Protein AF-K1YFB0-F1 (afdb_monomer)

pLDDT: mean 90.91, std 6.54, range [52.91, 97.62]

Radius of gyration: 16.27 Å; Cα contacts (8 Å, |Δi|>4): 78; chains: 1; bounding box: 35×30×44 Å

Nearest PDB structures (foldseek):
  7b20-assembly1_C  TM=2.422E-01  e=2.228E+00  Saccharopolyspora erythraea NRRL 2338
  2it0-assembly1_C  TM=2.326E-01  e=3.526E+00  Mycobacterium tuberculosis
  4o5v-assembly1_A  TM=2.541E-01  e=3.764E+00  Thermoplasma acidophilum DSM 1728

Mean predicted aligned error: 4.36 Å

Sequence (95 aa):
SLRYTKGLGKVIGERWPKSELLYGELFPSEDGKIRYFRGIREEIFTTVKSYLDVHFPDVAHYLCMETAKVWEKVFKFIPADRNAVEGNIMEKFNC

Structure (mmCIF, N/CA/C/O backbone):
data_AF-K1YFB0-F1
#
_entry.id   AF-K1YFB0-F1
#
loop_
_atom_site.group_PDB
_atom_site.id
_atom_site.type_symbol
_atom_site.label_atom_id
_atom_site.label_alt_id
_atom_site.label_comp_id
_atom_sit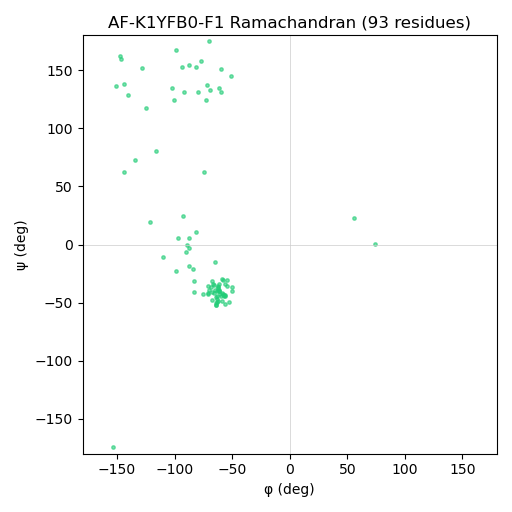e.label_asym_id
_atom_site.label_entity_id
_atom_site.label_seq_id
_atom_site.pdbx_PDB_ins_code
_atom_site.Cartn_x
_atom_site.Cartn_y
_atom_site.Cartn_z
_atom_site.occupancy
_atom_site.B_iso_or_equiv
_atom_site.auth_seq_id
_atom_site.auth_comp_id
_atom_site.auth_asym_id
_atom_site.auth_atom_id
_atom_site.pdbx_PDB_model_num
ATOM 1 N N . SER A 1 1 ? -4.470 -3.157 0.205 1.00 87.44 1 SER A N 1
ATOM 2 C CA . SER A 1 1 ? -4.409 -3.136 1.681 1.00 87.44 1 SER A CA 1
ATOM 3 C C . SER A 1 1 ? -5.742 -2.647 2.236 1.00 87.44 1 SER A C 1
ATOM 5 O O . SER A 1 1 ? -6.444 -1.916 1.538 1.00 87.44 1 SER A O 1
ATOM 7 N N . LEU A 1 2 ? -6.126 -3.070 3.448 1.00 91.25 2 LEU A N 1
ATOM 8 C CA . LEU A 1 2 ? -7.378 -2.631 4.077 1.00 91.25 2 LEU A CA 1
ATOM 9 C C . LEU A 1 2 ? -7.370 -1.110 4.291 1.00 91.25 2 LEU A C 1
ATOM 11 O O . LEU A 1 2 ? -6.380 -0.533 4.747 1.00 91.25 2 LEU A O 1
ATOM 15 N N . ARG A 1 3 ? -8.488 -0.470 3.945 1.00 92.00 3 ARG A N 1
ATOM 16 C CA . ARG A 1 3 ? -8.707 0.968 4.088 1.00 92.00 3 ARG A CA 1
ATOM 17 C C . ARG A 1 3 ? -10.182 1.251 4.300 1.00 92.00 3 ARG A C 1
ATOM 19 O O . ARG A 1 3 ? -11.010 0.726 3.561 1.00 92.00 3 ARG A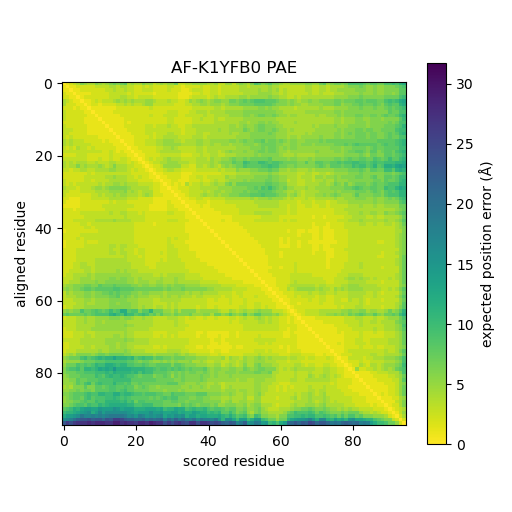 O 1
ATOM 26 N N . TYR A 1 4 ? -10.501 2.137 5.233 1.00 93.75 4 TYR A N 1
ATOM 27 C CA . TYR A 1 4 ? -11.886 2.511 5.515 1.00 93.75 4 TYR A CA 1
ATOM 28 C C . TYR A 1 4 ? -12.026 3.967 5.960 1.00 93.75 4 TYR A C 1
ATOM 30 O O . TYR A 1 4 ? -11.054 4.626 6.320 1.00 93.75 4 TYR A O 1
ATOM 38 N N . THR A 1 5 ? -13.241 4.505 5.892 1.00 93.62 5 THR A N 1
ATOM 39 C CA . THR A 1 5 ? -13.567 5.845 6.402 1.00 93.62 5 THR A CA 1
ATOM 40 C C . THR A 1 5 ? -13.810 5.795 7.909 1.00 93.62 5 THR A C 1
ATOM 42 O O . THR A 1 5 ? -14.258 4.775 8.426 1.00 93.62 5 THR A O 1
ATOM 45 N N . LYS A 1 6 ? -13.580 6.902 8.631 1.00 86.31 6 LYS A N 1
ATOM 46 C CA . LYS A 1 6 ? -13.762 6.956 10.098 1.00 86.31 6 LYS A CA 1
ATOM 47 C C . LYS A 1 6 ? -15.127 6.424 10.569 1.00 86.31 6 LYS A C 1
ATOM 49 O O . LYS A 1 6 ? -15.189 5.701 11.556 1.00 86.31 6 LYS A O 1
ATOM 54 N N . GLY A 1 7 ? -16.205 6.729 9.842 1.00 92.19 7 GLY A N 1
ATOM 55 C CA . GLY A 1 7 ? -17.554 6.262 10.184 1.00 92.19 7 GLY A CA 1
ATOM 56 C C . GLY A 1 7 ? -17.753 4.749 10.042 1.00 92.19 7 GLY A C 1
ATOM 57 O O . GLY A 1 7 ? -18.503 4.161 10.818 1.00 92.19 7 GLY A O 1
ATOM 58 N N . LEU A 1 8 ? -17.056 4.097 9.105 1.00 94.25 8 LEU A N 1
ATOM 59 C CA . LEU A 1 8 ? -17.227 2.663 8.858 1.00 94.25 8 LEU A CA 1
ATOM 60 C C . LEU A 1 8 ? -16.754 1.813 10.047 1.00 94.25 8 LEU A C 1
ATOM 62 O O . LEU A 1 8 ? -17.383 0.804 10.349 1.00 94.25 8 LEU A O 1
ATOM 66 N N . GLY A 1 9 ? -15.710 2.245 10.764 1.00 92.00 9 GLY A N 1
ATOM 67 C CA . GLY A 1 9 ? -15.233 1.542 11.961 1.00 92.00 9 GL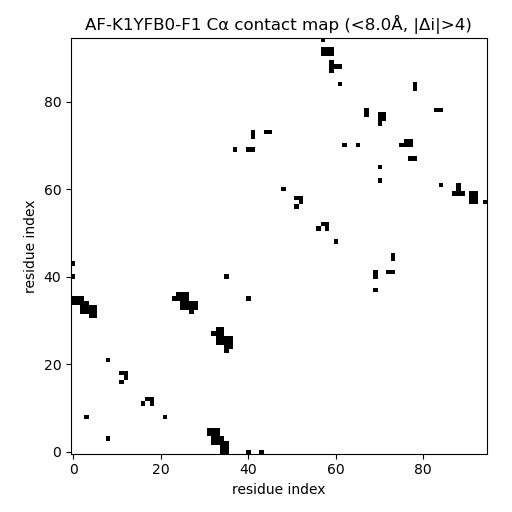Y A CA 1
ATOM 68 C C . GLY A 1 9 ? -16.312 1.424 13.045 1.00 92.00 9 GLY A C 1
ATOM 69 O O . GLY A 1 9 ? -16.507 0.350 13.608 1.00 92.00 9 GLY A O 1
ATOM 70 N N . LYS A 1 10 ? -17.087 2.498 13.265 1.00 92.00 10 LYS A N 1
ATOM 71 C CA . LYS A 1 10 ? -18.214 2.512 14.213 1.00 92.00 10 LYS A CA 1
ATOM 72 C C . LYS A 1 10 ? -19.303 1.518 13.807 1.00 92.00 10 LYS A C 1
ATOM 74 O O . LYS A 1 10 ? -19.719 0.701 14.618 1.00 92.00 10 LYS A O 1
ATOM 79 N N . VAL A 1 11 ? -19.707 1.547 12.536 1.00 96.00 11 VAL A N 1
ATOM 80 C CA . VAL A 1 11 ? -20.739 0.646 11.995 1.00 96.00 11 VAL A CA 1
ATOM 81 C C . VAL A 1 11 ? -20.311 -0.819 12.093 1.00 96.00 11 VAL A C 1
ATOM 83 O O . VAL A 1 11 ? -21.132 -1.676 12.417 1.00 96.00 11 VAL A O 1
ATOM 86 N N . ILE A 1 12 ? -19.033 -1.118 11.833 1.00 94.50 12 ILE A N 1
ATOM 87 C CA . ILE A 1 12 ? -18.494 -2.476 11.973 1.00 94.50 12 ILE A CA 1
ATOM 88 C C . ILE A 1 12 ? -18.567 -2.933 13.432 1.00 94.50 12 ILE A C 1
ATOM 90 O O . ILE A 1 12 ? -19.059 -4.029 13.680 1.00 94.50 12 ILE A O 1
ATOM 94 N N . GLY A 1 13 ? -18.141 -2.097 14.385 1.00 92.88 13 GLY A N 1
ATOM 95 C CA . GLY A 1 13 ? -18.203 -2.427 15.812 1.00 92.88 13 GLY A CA 1
ATOM 96 C C . GLY A 1 13 ? -19.630 -2.642 16.328 1.00 92.88 13 GLY A C 1
ATOM 97 O O . GLY A 1 13 ? -19.859 -3.534 17.138 1.00 92.88 13 GLY A O 1
ATOM 98 N N . GLU A 1 14 ? -20.604 -1.880 15.822 1.00 95.12 14 GLU A N 1
ATOM 99 C CA . GLU A 1 14 ? -22.019 -2.027 16.194 1.00 95.12 14 GLU A CA 1
ATOM 100 C C . GLU A 1 14 ? -22.648 -3.309 15.628 1.00 95.12 14 GLU A C 1
ATOM 102 O O . GLU A 1 14 ? -23.388 -4.000 16.325 1.00 95.12 14 GLU A O 1
ATOM 107 N N . ARG A 1 15 ? -22.366 -3.638 14.361 1.00 97.06 15 ARG A N 1
ATOM 108 C CA . ARG A 1 15 ? -22.967 -4.796 13.676 1.00 97.06 15 ARG A CA 1
ATOM 109 C C . ARG A 1 15 ? -22.253 -6.114 13.969 1.00 97.06 15 ARG A C 1
ATOM 111 O O . ARG A 1 15 ? -22.891 -7.163 13.970 1.00 97.06 15 ARG A O 1
ATOM 118 N N . TRP A 1 16 ? -20.945 -6.065 14.205 1.00 96.94 16 TRP A N 1
ATOM 119 C CA . TRP A 1 16 ? -20.095 -7.230 14.450 1.00 96.94 16 TRP A CA 1
ATOM 120 C C . TRP A 1 16 ? -19.167 -6.968 15.644 1.00 96.94 16 TRP A C 1
ATOM 122 O O . TRP A 1 16 ? -17.959 -6.815 15.465 1.00 96.94 16 TRP A O 1
ATOM 132 N N . PRO A 1 17 ? -19.700 -6.964 16.878 1.00 93.94 17 PRO A N 1
ATOM 133 C CA . PRO A 1 17 ? -18.945 -6.581 18.076 1.00 93.94 17 PRO A CA 1
ATOM 134 C C . PRO A 1 17 ? -17.774 -7.514 18.420 1.00 93.94 17 PRO A C 1
ATOM 136 O O . PRO A 1 17 ? -16.916 -7.148 19.212 1.00 93.94 17 PRO A O 1
ATOM 139 N N . LYS A 1 18 ? -17.725 -8.717 17.833 1.00 95.50 18 LYS A N 1
ATOM 140 C CA . LYS A 1 18 ? -16.611 -9.670 17.980 1.00 95.50 18 LYS A CA 1
ATOM 141 C C . LYS A 1 18 ? -15.607 -9.613 16.820 1.00 95.50 18 LYS A C 1
ATOM 143 O O . LYS A 1 18 ? -14.747 -10.478 16.724 1.00 95.50 18 LYS A O 1
ATOM 148 N N . SER A 1 19 ? -15.759 -8.669 15.890 1.00 93.06 19 SER A N 1
ATOM 149 C CA . SER A 1 19 ? -14.865 -8.548 14.739 1.00 93.06 19 SER A CA 1
ATOM 150 C C . SER A 1 19 ? -13.507 -8.001 15.164 1.00 93.06 19 SER A C 1
ATOM 152 O O . SER A 1 19 ? -13.417 -6.896 15.693 1.00 93.06 19 SER A O 1
ATOM 154 N N . GLU A 1 20 ? -12.446 -8.738 14.853 1.00 92.25 20 GLU A N 1
ATOM 155 C CA . GLU A 1 20 ? -11.063 -8.316 15.106 1.00 92.25 20 GLU A CA 1
ATOM 156 C C . GLU A 1 20 ? -10.459 -7.515 13.944 1.00 92.25 20 GLU A C 1
ATOM 158 O O . GLU A 1 20 ? -9.328 -7.040 14.018 1.00 92.25 20 GLU A O 1
ATOM 163 N N . LEU A 1 21 ? -11.226 -7.313 12.866 1.00 90.19 21 LEU A N 1
ATOM 164 C CA . LEU A 1 21 ? -10.770 -6.681 11.624 1.00 90.19 21 LEU A CA 1
ATOM 165 C C . LEU A 1 21 ? -10.142 -5.293 11.839 1.00 90.19 21 LEU A C 1
ATOM 167 O O . LEU A 1 21 ? -9.281 -4.869 11.069 1.00 90.19 21 LEU A O 1
ATOM 171 N N . LEU A 1 22 ? -10.600 -4.568 12.862 1.00 89.69 22 LEU A N 1
ATOM 172 C CA . LEU A 1 22 ? -10.165 -3.203 13.152 1.00 89.69 22 LEU A CA 1
ATOM 173 C C . LEU A 1 22 ? -8.953 -3.129 14.092 1.00 89.69 22 LEU A C 1
ATOM 175 O O . LEU A 1 22 ? -8.442 -2.030 14.290 1.00 89.69 22 LEU A O 1
ATOM 179 N N . TYR A 1 23 ? -8.491 -4.252 14.652 1.00 87.69 23 TYR A N 1
ATOM 180 C CA . TYR A 1 23 ? -7.417 -4.288 15.654 1.00 87.69 23 TYR A CA 1
ATOM 181 C C . TYR A 1 23 ? -5.997 -4.363 15.073 1.00 87.69 23 TYR A C 1
ATOM 183 O O . TYR A 1 23 ? -5.038 -4.465 15.831 1.00 87.69 23 TYR A O 1
ATOM 191 N N . GLY A 1 24 ? -5.838 -4.283 13.749 1.00 87.19 24 GLY A N 1
ATOM 192 C CA . GLY A 1 24 ? -4.517 -4.118 13.132 1.00 87.19 24 GLY A CA 1
ATOM 193 C C . GLY A 1 24 ? -3.908 -2.727 13.370 1.00 87.19 24 GLY A C 1
ATOM 194 O O . GLY A 1 24 ? -4.568 -1.819 13.874 1.00 87.19 24 GLY A O 1
ATOM 195 N N . GLU A 1 25 ? -2.664 -2.524 12.930 1.00 93.00 25 GLU A N 1
ATOM 196 C CA . GLU A 1 25 ? -1.887 -1.276 13.049 1.00 93.00 25 GLU A CA 1
ATOM 197 C C . GLU A 1 25 ? -2.369 -0.198 12.058 1.00 93.00 25 GLU A C 1
ATOM 199 O O . GLU A 1 25 ? -1.674 0.235 11.127 1.00 93.00 25 GLU A O 1
ATOM 204 N N . LEU A 1 26 ? -3.623 0.199 12.245 1.00 93.19 26 LEU A N 1
ATOM 205 C CA . LEU A 1 26 ? -4.418 1.058 11.388 1.00 93.19 26 LEU A CA 1
ATOM 206 C C . LEU A 1 26 ? -4.452 2.487 11.953 1.00 93.19 26 LEU A C 1
ATOM 208 O O . LEU A 1 26 ? -4.879 2.714 13.080 1.00 93.19 26 LEU A O 1
ATOM 212 N N . PHE A 1 27 ? -4.049 3.470 11.146 1.00 92.25 27 PHE A N 1
ATOM 213 C CA . PHE A 1 27 ? -3.920 4.872 11.542 1.00 92.25 27 PHE A CA 1
ATOM 214 C C . PHE A 1 27 ? -4.660 5.817 10.588 1.00 92.25 27 PHE A C 1
ATOM 216 O O . PHE A 1 27 ? -4.791 5.517 9.393 1.00 92.25 27 PHE A O 1
ATOM 223 N N . PRO A 1 28 ? -5.124 6.983 11.077 1.00 92.25 28 PRO A N 1
ATOM 224 C CA . PRO A 1 28 ? -5.613 8.049 10.216 1.00 92.25 28 PRO A CA 1
ATOM 225 C C . PRO A 1 28 ? -4.525 8.521 9.249 1.00 92.25 28 PRO A C 1
ATOM 227 O O . PRO A 1 28 ? -3.400 8.811 9.644 1.00 92.25 28 PRO A O 1
ATOM 230 N N . SER A 1 29 ? -4.882 8.612 7.976 1.00 89.38 29 SER A N 1
ATOM 231 C CA . SER A 1 29 ? -4.062 9.191 6.919 1.00 89.38 29 SER A CA 1
ATOM 232 C C . SER A 1 29 ? -4.500 10.632 6.633 1.00 89.38 29 SER A C 1
ATOM 234 O O . SER A 1 29 ? -5.572 11.062 7.062 1.00 89.38 29 SER A O 1
ATOM 236 N N . GLU A 1 30 ? -3.682 11.370 5.882 1.00 87.94 30 GLU A N 1
ATOM 237 C CA . GLU A 1 30 ? -3.937 12.765 5.489 1.00 87.94 30 GLU A CA 1
ATOM 238 C C . GLU A 1 30 ? -5.259 12.931 4.726 1.00 87.94 30 GLU A C 1
ATOM 240 O O . GLU A 1 30 ? -5.936 13.943 4.868 1.00 87.94 30 GLU A O 1
ATOM 245 N N . ASP A 1 31 ? -5.689 11.904 3.986 1.00 88.62 31 ASP A N 1
ATOM 246 C CA . ASP A 1 31 ? -6.964 11.904 3.259 1.00 88.62 31 ASP A CA 1
ATOM 247 C C . ASP A 1 31 ? -8.185 11.565 4.137 1.00 88.62 31 ASP A C 1
ATOM 249 O O . ASP A 1 31 ? -9.271 11.279 3.628 1.00 88.62 31 ASP A O 1
ATOM 253 N N . GLY A 1 32 ? -8.007 11.534 5.460 1.00 89.75 32 GLY A N 1
ATOM 254 C CA . GLY A 1 32 ? -9.056 11.258 6.440 1.00 89.75 32 GLY A CA 1
ATOM 255 C C . GLY A 1 32 ? -9.484 9.790 6.524 1.00 89.75 32 GLY A C 1
ATOM 256 O O . GLY A 1 32 ? -10.355 9.461 7.336 1.00 89.75 32 GLY A O 1
ATOM 257 N N . LYS A 1 33 ? -8.886 8.898 5.725 1.00 92.31 33 LYS A N 1
ATOM 258 C CA . LYS A 1 33 ? -9.144 7.454 5.771 1.00 92.31 33 LYS A CA 1
ATOM 259 C C . LYS A 1 33 ? -8.228 6.776 6.784 1.00 92.31 33 LYS A C 1
ATOM 261 O O . LYS A 1 33 ? -7.125 7.237 7.049 1.00 92.31 33 LYS A O 1
ATOM 266 N N . ILE A 1 34 ? -8.674 5.647 7.312 1.00 94.38 34 ILE A N 1
ATOM 267 C CA . ILE A 1 34 ? -7.882 4.769 8.165 1.00 94.38 34 ILE A CA 1
ATOM 268 C C . ILE A 1 34 ? -7.186 3.720 7.291 1.00 94.38 34 ILE A C 1
ATOM 270 O O . ILE A 1 34 ? -7.825 3.123 6.418 1.00 94.38 34 ILE A O 1
ATOM 274 N N . ARG A 1 35 ? -5.876 3.533 7.480 1.00 94.00 35 ARG A N 1
ATOM 275 C CA . ARG A 1 35 ? -5.004 2.656 6.675 1.00 94.00 35 ARG A CA 1
ATOM 276 C C . ARG A 1 35 ? -3.908 2.052 7.543 1.00 94.00 35 ARG A C 1
ATOM 278 O O . ARG A 1 35 ? -3.549 2.637 8.554 1.00 94.00 35 ARG A O 1
ATOM 285 N N . TYR A 1 36 ? -3.302 0.954 7.102 1.00 94.12 36 TYR A N 1
ATOM 286 C CA . TYR A 1 36 ? -2.100 0.430 7.755 1.00 94.12 36 TYR A CA 1
ATOM 287 C C . TYR A 1 36 ? -0.952 1.446 7.756 1.00 94.12 36 TYR A C 1
ATOM 289 O O . TYR A 1 36 ? -0.812 2.249 6.817 1.00 94.12 36 TYR A O 1
ATOM 297 N N . PHE A 1 37 ? -0.087 1.359 8.768 1.00 92.75 37 PHE A N 1
ATOM 298 C CA . PHE A 1 37 ? 1.183 2.080 8.777 1.00 92.75 37 PHE A CA 1
ATOM 299 C C . PHE A 1 37 ? 1.969 1.830 7.478 1.00 92.75 37 PHE A C 1
ATOM 301 O O . PHE A 1 37 ? 1.907 0.748 6.892 1.00 92.75 37 PHE A O 1
ATOM 308 N N . ARG A 1 38 ? 2.693 2.847 6.983 1.00 93.06 38 ARG A N 1
ATOM 309 C CA . ARG A 1 38 ? 3.335 2.784 5.655 1.00 93.06 38 ARG A CA 1
ATOM 310 C C . ARG A 1 38 ? 4.272 1.581 5.516 1.00 93.06 38 ARG A C 1
ATOM 312 O O . ARG A 1 38 ? 4.181 0.901 4.503 1.00 93.06 38 ARG A O 1
ATOM 319 N N . GLY A 1 39 ? 5.091 1.299 6.532 1.00 94.62 39 GLY A N 1
ATOM 320 C CA . GLY A 1 39 ? 6.025 0.165 6.509 1.00 94.62 39 GLY A CA 1
ATOM 321 C C . GLY A 1 39 ? 5.327 -1.182 6.298 1.00 94.62 39 GLY A C 1
ATOM 322 O O . GLY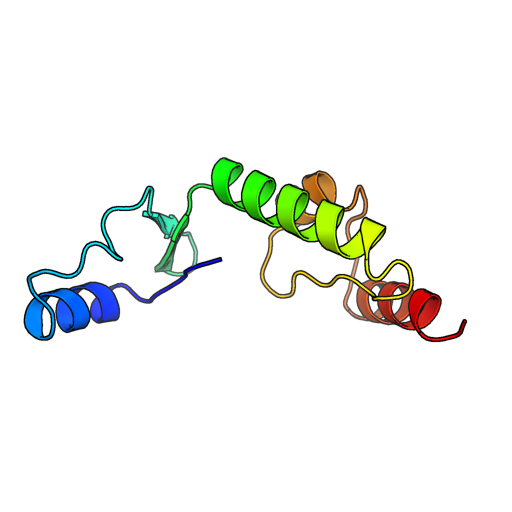 A 1 39 ? 5.741 -1.954 5.444 1.00 94.62 39 GLY A O 1
ATOM 323 N N . ILE A 1 40 ? 4.196 -1.408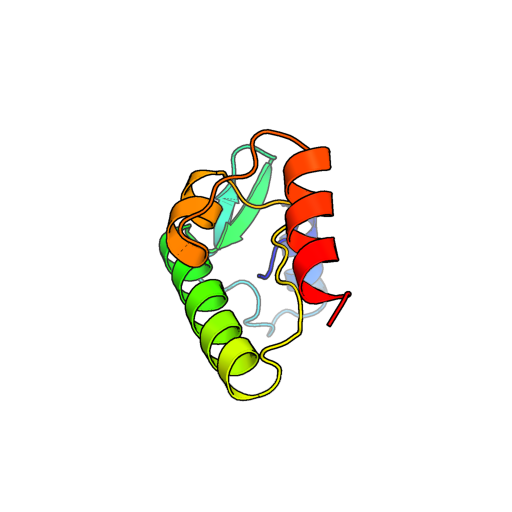 6.973 1.00 95.25 40 ILE A N 1
ATOM 324 C CA . ILE A 1 40 ? 3.393 -2.632 6.814 1.00 95.25 40 ILE A CA 1
ATOM 325 C C . ILE A 1 40 ? 2.810 -2.719 5.399 1.00 95.25 40 ILE A C 1
ATOM 327 O O . ILE A 1 40 ? 2.783 -3.783 4.790 1.00 95.25 40 ILE A O 1
ATOM 331 N N . ARG A 1 41 ? 2.357 -1.594 4.828 1.00 95.06 41 ARG A N 1
ATOM 332 C CA . ARG A 1 41 ? 1.857 -1.577 3.442 1.00 95.06 41 ARG A CA 1
ATOM 333 C C . ARG A 1 41 ? 2.959 -1.908 2.442 1.00 95.06 41 ARG A C 1
ATOM 335 O O . ARG A 1 41 ? 2.721 -2.708 1.546 1.00 95.06 41 ARG A O 1
ATOM 342 N N . GLU A 1 42 ? 4.141 -1.318 2.605 1.00 96.88 42 GLU A N 1
ATOM 343 C CA . GLU A 1 42 ? 5.318 -1.623 1.784 1.00 96.88 42 GLU A CA 1
ATOM 344 C C . GLU A 1 42 ? 5.666 -3.120 1.842 1.00 96.88 42 GLU A C 1
ATOM 346 O O . GLU A 1 42 ? 5.916 -3.722 0.797 1.00 96.88 42 GLU A O 1
ATOM 351 N N . GLU A 1 43 ? 5.620 -3.732 3.028 1.00 97.12 43 GLU A N 1
ATOM 352 C CA . GLU A 1 43 ? 5.851 -5.167 3.218 1.00 97.12 43 GLU A CA 1
ATOM 353 C C . GLU A 1 43 ? 4.787 -6.020 2.517 1.00 97.12 43 GLU A C 1
ATOM 355 O O . GLU A 1 43 ? 5.131 -6.858 1.687 1.00 97.12 43 GLU A O 1
ATOM 360 N N . ILE A 1 44 ? 3.498 -5.748 2.757 1.00 96.06 44 ILE A N 1
ATOM 361 C CA . ILE A 1 44 ? 2.384 -6.457 2.106 1.00 96.06 44 ILE A CA 1
ATOM 362 C C . ILE A 1 44 ? 2.544 -6.428 0.583 1.00 96.06 44 ILE A C 1
ATOM 364 O O . ILE A 1 44 ? 2.437 -7.465 -0.071 1.00 96.06 44 ILE A O 1
ATOM 368 N N . PHE A 1 45 ? 2.795 -5.252 0.003 1.00 97.06 45 PHE A N 1
ATOM 369 C CA . PHE A 1 45 ? 2.903 -5.125 -1.449 1.00 97.06 45 PHE A CA 1
ATOM 370 C C . PHE A 1 45 ? 4.160 -5.792 -2.002 1.00 97.06 45 PHE A C 1
ATOM 372 O O . PHE A 1 45 ? 4.076 -6.430 -3.046 1.00 97.06 45 PHE A O 1
ATOM 379 N N . THR A 1 46 ? 5.296 -5.697 -1.307 1.00 97.12 46 THR A N 1
ATOM 380 C CA . THR A 1 46 ? 6.536 -6.372 -1.722 1.00 97.12 46 THR A CA 1
ATOM 381 C C . THR A 1 46 ? 6.361 -7.890 -1.705 1.00 97.12 46 THR A C 1
ATOM 383 O O . THR A 1 46 ? 6.719 -8.561 -2.671 1.00 97.12 46 THR A O 1
ATOM 386 N N . THR A 1 47 ? 5.742 -8.426 -0.653 1.00 97.62 47 THR A N 1
ATOM 387 C CA . THR A 1 47 ? 5.474 -9.859 -0.517 1.00 97.62 47 THR A CA 1
ATOM 388 C C . THR A 1 47 ? 4.519 -10.347 -1.602 1.00 97.62 47 THR A C 1
ATOM 390 O O . THR A 1 47 ? 4.847 -11.288 -2.321 1.00 97.62 47 THR A O 1
ATOM 393 N N . VAL A 1 48 ? 3.376 -9.682 -1.804 1.00 96.44 48 VAL A N 1
ATOM 394 C CA . VAL A 1 48 ? 2.430 -10.058 -2.872 1.00 96.44 48 VAL A CA 1
ATOM 395 C C . VAL A 1 48 ? 3.084 -9.970 -4.251 1.00 96.44 48 VAL A C 1
ATOM 397 O O . VAL A 1 48 ? 2.950 -10.905 -5.036 1.00 96.44 48 VAL A O 1
ATOM 400 N N . LYS A 1 49 ? 3.836 -8.897 -4.531 1.00 95.50 49 LYS A N 1
ATOM 401 C CA . LYS A 1 49 ? 4.582 -8.744 -5.785 1.00 95.50 49 LYS A CA 1
ATOM 402 C C . LYS A 1 49 ? 5.537 -9.917 -6.003 1.00 95.50 49 LYS A C 1
ATOM 404 O O . LYS A 1 49 ? 5.564 -10.447 -7.102 1.00 95.50 49 LYS A O 1
ATOM 409 N N . SER A 1 50 ? 6.273 -10.350 -4.976 1.00 96.56 50 SER A N 1
ATOM 410 C CA . SER A 1 50 ? 7.222 -11.462 -5.121 1.00 96.56 50 SER A CA 1
ATOM 411 C C . SER A 1 50 ? 6.544 -12.772 -5.531 1.00 96.56 50 SER A C 1
ATOM 413 O O . SER A 1 50 ? 7.054 -13.476 -6.395 1.00 96.56 50 SER A O 1
ATOM 415 N N . TYR A 1 51 ? 5.358 -13.066 -4.989 1.00 97.50 51 TYR A N 1
ATOM 416 C CA . TYR A 1 51 ? 4.577 -14.228 -5.413 1.00 97.50 51 TYR A CA 1
ATOM 417 C C . TYR A 1 51 ? 4.059 -14.079 -6.845 1.00 97.50 51 TYR A C 1
ATOM 419 O O . TYR A 1 51 ? 4.102 -15.035 -7.617 1.00 97.50 51 TYR A O 1
ATOM 427 N N . LEU A 1 52 ? 3.592 -12.885 -7.217 1.00 95.38 52 LEU A N 1
ATOM 428 C CA . LEU A 1 52 ? 3.128 -12.619 -8.577 1.00 95.38 52 LEU A CA 1
ATOM 429 C C . LEU A 1 52 ? 4.269 -12.708 -9.594 1.00 95.38 52 LEU A C 1
ATOM 431 O O . LEU A 1 52 ? 4.080 -13.329 -10.627 1.00 95.38 52 LEU A O 1
ATOM 435 N N . ASP A 1 53 ? 5.459 -12.190 -9.291 1.00 93.06 53 ASP A N 1
ATOM 436 C CA . ASP A 1 53 ? 6.623 -12.298 -10.179 1.00 93.06 53 ASP A CA 1
ATOM 437 C C . ASP A 1 53 ? 7.023 -13.766 -10.426 1.00 93.06 53 ASP A C 1
ATOM 439 O O . ASP A 1 53 ? 7.476 -14.103 -11.517 1.00 93.06 53 ASP A O 1
ATOM 443 N N . VAL A 1 54 ? 6.851 -14.646 -9.429 1.00 96.69 54 VAL A N 1
ATOM 444 C CA . VAL A 1 54 ? 7.174 -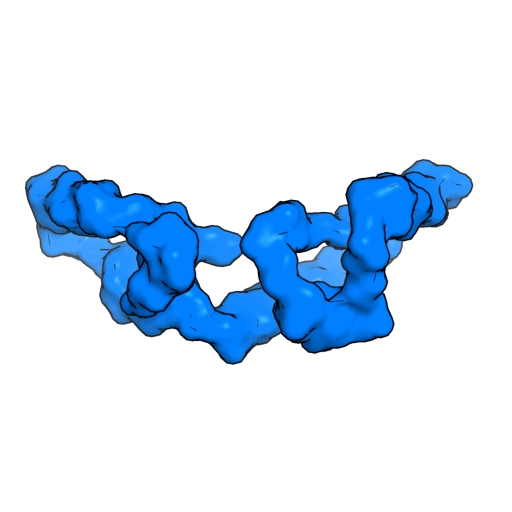16.081 -9.540 1.00 96.69 54 VAL A CA 1
ATOM 445 C C . VAL A 1 54 ? 6.134 -16.842 -10.361 1.00 96.69 54 VAL A C 1
ATOM 447 O O . VAL A 1 54 ? 6.494 -17.707 -11.156 1.00 96.69 54 VAL A O 1
ATOM 450 N N . HIS A 1 55 ? 4.846 -16.561 -10.156 1.00 96.44 55 HIS A N 1
ATOM 451 C CA . HIS A 1 55 ? 3.761 -17.350 -10.749 1.00 96.44 55 HIS A CA 1
ATOM 452 C C . HIS A 1 55 ? 3.157 -16.733 -12.019 1.00 96.44 55 HIS A C 1
ATOM 454 O O . HIS A 1 55 ? 2.558 -17.450 -12.816 1.00 96.44 55 HIS A O 1
ATOM 460 N N . PHE A 1 56 ? 3.305 -15.423 -12.205 1.00 93.75 56 PHE A N 1
ATOM 461 C CA . PHE A 1 56 ? 2.690 -14.623 -13.266 1.00 93.75 56 PHE A CA 1
ATOM 462 C C . PHE A 1 56 ? 3.654 -13.514 -13.747 1.00 93.75 56 PHE A C 1
ATOM 464 O O . PHE A 1 56 ? 3.348 -12.326 -13.604 1.00 93.75 56 PHE A O 1
ATOM 471 N N . PRO A 1 57 ? 4.827 -13.868 -14.309 1.00 90.00 57 PRO A N 1
ATOM 472 C CA . PRO A 1 57 ? 5.889 -12.904 -14.635 1.00 90.00 57 PRO A CA 1
ATOM 473 C C . PRO A 1 57 ? 5.445 -11.794 -15.608 1.00 90.00 57 PRO A C 1
ATOM 475 O O . PRO A 1 57 ? 5.908 -10.649 -15.512 1.00 90.00 57 PRO A O 1
ATOM 478 N N . ASP A 1 58 ? 4.491 -12.110 -16.483 1.00 88.38 58 ASP A N 1
ATOM 479 C CA . ASP A 1 58 ? 4.006 -11.223 -17.546 1.00 88.38 58 ASP A CA 1
ATOM 480 C C . ASP A 1 58 ? 2.874 -10.291 -17.081 1.00 88.38 58 ASP A C 1
ATOM 482 O O . ASP A 1 58 ? 2.417 -9.422 -17.816 1.00 88.38 58 ASP A O 1
ATOM 486 N N . VAL A 1 59 ? 2.417 -10.408 -15.829 1.00 88.69 59 VAL A N 1
ATOM 487 C CA . VAL A 1 59 ? 1.379 -9.516 -15.305 1.00 88.69 59 VAL A CA 1
ATOM 488 C C . VAL A 1 59 ? 1.985 -8.173 -14.891 1.00 88.69 59 VAL A C 1
ATOM 490 O O . VAL A 1 59 ? 2.989 -8.081 -14.171 1.00 88.69 59 VAL A O 1
ATOM 493 N N . ALA A 1 60 ? 1.351 -7.096 -15.354 1.00 89.12 60 ALA A N 1
ATOM 494 C CA . ALA A 1 60 ? 1.650 -5.739 -14.925 1.00 89.12 60 ALA A CA 1
ATOM 495 C C . ALA A 1 60 ? 1.159 -5.476 -13.496 1.00 89.12 60 ALA A C 1
ATOM 497 O O . ALA A 1 60 ? 0.032 -5.810 -13.124 1.00 89.12 60 ALA A O 1
ATOM 498 N N . HIS A 1 61 ? 1.993 -4.807 -12.702 1.00 89.81 61 HIS A N 1
ATOM 499 C CA . HIS A 1 61 ? 1.658 -4.418 -11.338 1.00 89.81 61 HIS A CA 1
ATOM 500 C C . HIS A 1 61 ? 1.289 -2.941 -11.266 1.00 89.81 61 HIS A C 1
ATOM 502 O O . HIS A 1 61 ? 1.999 -2.087 -11.788 1.00 89.81 61 HIS A O 1
ATOM 508 N N . TYR A 1 62 ? 0.201 -2.630 -10.561 1.00 91.06 62 TYR A N 1
ATOM 509 C CA . TYR A 1 62 ? -0.271 -1.258 -10.413 1.00 91.06 62 TYR A CA 1
ATOM 510 C C . TYR A 1 62 ? -0.778 -0.971 -8.996 1.00 91.06 62 TYR A C 1
ATOM 512 O O . TYR A 1 62 ? -1.629 -1.687 -8.469 1.00 91.06 62 TYR A O 1
ATOM 520 N N . LEU A 1 63 ? -0.285 0.115 -8.387 1.00 91.19 63 LEU A N 1
ATOM 521 C CA . LEU A 1 63 ? -0.717 0.600 -7.070 1.00 91.19 63 LEU A CA 1
ATOM 522 C C . LEU A 1 63 ? -1.378 1.985 -7.182 1.00 91.19 63 LEU A C 1
ATOM 524 O O . LEU A 1 63 ? -0.775 3.020 -6.903 1.00 91.19 63 LEU A O 1
ATOM 528 N N . CYS A 1 64 ? -2.652 2.003 -7.574 1.00 84.12 64 CYS A N 1
ATOM 529 C CA . CYS A 1 64 ? -3.376 3.207 -8.008 1.00 84.12 64 CYS A CA 1
ATOM 530 C C . CYS A 1 64 ? -3.439 4.390 -7.030 1.00 84.12 64 CYS A C 1
ATOM 532 O O . CYS A 1 64 ? -3.480 5.537 -7.457 1.00 84.12 64 CYS A O 1
ATOM 534 N N . MET A 1 65 ? -3.492 4.128 -5.724 1.00 81.62 65 MET A N 1
ATOM 535 C CA . MET A 1 65 ? -3.692 5.152 -4.685 1.00 81.62 65 MET A CA 1
ATOM 536 C C . MET A 1 65 ? -2.543 5.194 -3.679 1.00 81.62 65 MET A C 1
ATOM 538 O O . MET A 1 65 ? -2.715 5.668 -2.552 1.00 81.62 65 MET A O 1
ATOM 542 N N . GLU A 1 66 ? -1.395 4.648 -4.066 1.00 90.75 66 GLU A N 1
ATOM 543 C CA . GLU A 1 66 ? -0.207 4.634 -3.231 1.00 90.75 66 GLU A CA 1
ATOM 544 C C . GLU A 1 66 ? 0.710 5.815 -3.513 1.00 90.75 66 GLU A C 1
ATOM 546 O O . GLU A 1 66 ? 0.718 6.386 -4.599 1.00 90.75 66 GLU A O 1
ATOM 551 N N . THR A 1 67 ? 1.466 6.213 -2.495 1.00 90.44 67 THR A N 1
ATOM 552 C CA . THR A 1 67 ? 2.348 7.377 -2.600 1.00 90.44 67 THR A CA 1
ATOM 553 C C . THR A 1 67 ? 3.610 7.035 -3.383 1.00 90.44 67 THR A C 1
ATOM 555 O O . THR A 1 67 ? 4.040 5.881 -3.405 1.00 90.44 67 THR A O 1
ATOM 558 N N . ALA A 1 68 ? 4.265 8.054 -3.947 1.00 91.94 68 ALA A N 1
ATOM 559 C CA . ALA A 1 68 ? 5.545 7.905 -4.644 1.00 91.94 68 ALA A CA 1
ATOM 560 C C . ALA A 1 68 ? 6.591 7.123 -3.823 1.00 91.94 68 ALA A C 1
ATOM 562 O O . ALA A 1 68 ? 7.300 6.288 -4.367 1.00 91.94 68 ALA A O 1
ATOM 563 N N . LYS A 1 69 ? 6.622 7.311 -2.495 1.00 93.38 69 LYS A N 1
ATOM 564 C CA . LYS A 1 69 ? 7.523 6.574 -1.588 1.00 93.38 69 LYS A CA 1
ATOM 565 C C . LYS A 1 69 ? 7.248 5.067 -1.565 1.00 93.38 69 LYS A C 1
ATOM 567 O O . LYS A 1 69 ? 8.180 4.271 -1.517 1.00 93.38 69 LYS A O 1
ATOM 572 N N . VAL A 1 70 ? 5.975 4.667 -1.590 1.00 94.38 70 VAL A N 1
ATOM 573 C CA . VAL A 1 70 ? 5.598 3.245 -1.634 1.00 94.38 70 VAL A CA 1
ATOM 574 C C . VAL A 1 70 ? 5.926 2.658 -3.007 1.00 94.38 70 VAL A C 1
ATOM 576 O O . VAL A 1 70 ? 6.487 1.569 -3.079 1.00 94.38 70 VAL A O 1
ATOM 579 N N . TR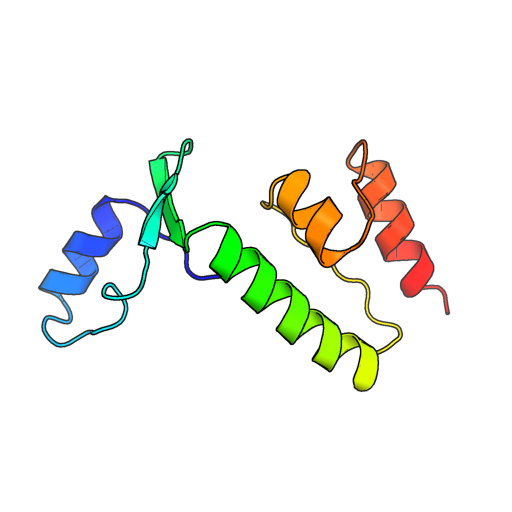P A 1 71 ? 5.655 3.404 -4.081 1.00 94.69 71 TRP A N 1
ATOM 580 C CA . TRP A 1 71 ? 6.043 3.039 -5.447 1.00 94.69 71 TRP A CA 1
ATOM 581 C C . TRP A 1 71 ? 7.552 2.809 -5.583 1.00 94.69 71 TRP A C 1
ATOM 583 O O . TRP A 1 71 ? 7.977 1.737 -6.008 1.00 94.69 71 TRP A O 1
ATOM 593 N N . GLU A 1 72 ? 8.367 3.758 -5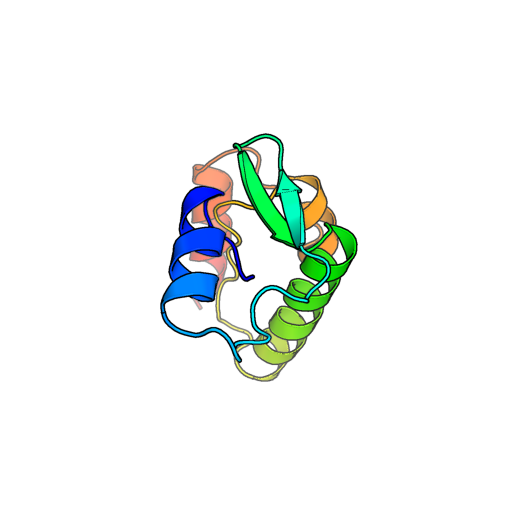.124 1.00 94.69 72 GLU A N 1
ATOM 594 C CA . GLU A 1 72 ? 9.826 3.648 -5.116 1.00 94.69 72 GLU A CA 1
ATOM 595 C C . GLU A 1 72 ? 10.300 2.416 -4.341 1.00 94.69 72 GLU A C 1
ATOM 597 O O . GLU A 1 72 ? 11.158 1.666 -4.804 1.00 94.69 72 GLU A O 1
ATOM 602 N N . LYS A 1 73 ? 9.719 2.162 -3.163 1.00 96.00 73 LYS A N 1
ATOM 603 C CA . LYS A 1 73 ? 10.100 1.020 -2.333 1.00 96.00 73 LYS A CA 1
ATOM 604 C C . LYS A 1 73 ? 9.813 -0.311 -3.030 1.00 96.00 73 LYS A C 1
ATOM 606 O O . LYS A 1 73 ? 10.718 -1.150 -3.060 1.00 96.00 73 LYS A O 1
ATOM 611 N N . VAL A 1 74 ? 8.596 -0.471 -3.560 1.00 95.81 74 VAL A N 1
ATOM 612 C CA . VAL A 1 74 ? 8.043 -1.736 -4.078 1.00 95.81 74 VAL A CA 1
ATOM 613 C C . VAL A 1 74 ? 8.492 -2.023 -5.514 1.00 95.81 74 VAL A C 1
ATOM 615 O O . VAL A 1 74 ? 8.826 -3.163 -5.833 1.00 95.81 74 VAL A O 1
ATOM 618 N N . PHE A 1 75 ? 8.525 -1.009 -6.381 1.00 92.38 75 PHE A N 1
ATOM 619 C CA . PHE A 1 75 ? 8.809 -1.172 -7.811 1.00 92.38 75 PHE A CA 1
ATOM 620 C C . PHE A 1 75 ? 10.163 -0.621 -8.255 1.00 92.38 75 PHE A C 1
ATOM 622 O O . PHE A 1 75 ? 10.558 -0.888 -9.384 1.00 92.38 75 PHE A O 1
ATOM 629 N N . LYS A 1 76 ? 10.879 0.138 -7.409 1.00 92.25 76 LYS A N 1
ATOM 630 C CA . LYS A 1 76 ? 12.091 0.892 -7.812 1.00 92.25 76 LYS A CA 1
ATOM 631 C C . LYS A 1 76 ? 11.840 1.856 -8.976 1.00 92.25 76 LYS A C 1
ATOM 633 O O . LYS A 1 76 ? 12.759 2.250 -9.682 1.00 92.25 76 LYS A O 1
ATOM 638 N N . PHE A 1 77 ? 10.583 2.243 -9.141 1.00 88.69 77 PHE A N 1
ATOM 639 C CA . PHE A 1 77 ? 10.081 3.088 -10.206 1.00 88.69 77 PHE A CA 1
ATOM 640 C C . PHE A 1 77 ? 8.993 3.983 -9.624 1.00 88.69 77 PHE A C 1
ATOM 642 O O . PHE A 1 77 ? 8.167 3.530 -8.828 1.00 88.69 77 PHE A O 1
ATOM 649 N N . ILE A 1 78 ? 8.998 5.252 -10.023 1.00 91.62 78 ILE A N 1
ATOM 650 C CA . ILE A 1 78 ? 7.959 6.215 -9.675 1.00 91.62 78 ILE A CA 1
ATOM 651 C C . ILE A 1 78 ? 7.425 6.786 -10.991 1.00 91.62 78 ILE A C 1
ATOM 653 O O . ILE A 1 78 ? 8.193 7.416 -11.721 1.00 91.62 78 ILE A O 1
ATOM 657 N N . PRO A 1 79 ? 6.138 6.593 -11.312 1.00 86.62 79 PRO A N 1
ATOM 658 C CA . PRO A 1 79 ? 5.553 7.187 -12.500 1.00 86.62 79 PRO A CA 1
ATOM 659 C C . PRO A 1 79 ? 5.456 8.705 -12.328 1.00 86.62 79 PRO A C 1
ATOM 661 O O . PRO A 1 79 ? 4.983 9.191 -11.300 1.00 86.62 79 PRO A O 1
ATOM 664 N N . ALA A 1 80 ? 5.889 9.453 -13.343 1.00 88.44 80 ALA A N 1
ATOM 665 C CA . ALA A 1 80 ? 5.774 10.910 -13.352 1.00 88.44 80 ALA A CA 1
ATOM 666 C C . ALA A 1 80 ? 4.317 11.367 -13.534 1.00 88.44 80 ALA A C 1
ATOM 668 O O . ALA A 1 80 ? 3.890 12.358 -12.944 1.00 88.44 80 ALA A O 1
ATOM 669 N N . ASP A 1 81 ? 3.553 10.626 -14.337 1.00 89.50 81 ASP A N 1
ATOM 670 C CA . ASP A 1 81 ? 2.166 10.916 -14.664 1.00 89.50 81 ASP A CA 1
ATOM 671 C C . ASP A 1 81 ? 1.389 9.636 -15.024 1.00 89.50 81 ASP A C 1
ATOM 673 O O . ASP A 1 81 ? 1.882 8.509 -14.911 1.00 89.50 81 ASP A O 1
ATOM 677 N N . ARG A 1 82 ? 0.140 9.821 -15.456 1.00 87.06 82 ARG A N 1
ATOM 678 C CA . ARG A 1 82 ? -0.738 8.739 -15.905 1.00 87.06 82 ARG A CA 1
ATOM 679 C C . ARG A 1 82 ? -0.184 7.986 -17.116 1.00 87.06 82 ARG A C 1
ATOM 681 O O . ARG A 1 82 ? -0.301 6.767 -17.156 1.00 87.06 82 ARG A O 1
ATOM 688 N N . ASN A 1 83 ? 0.415 8.687 -18.074 1.00 90.38 83 ASN A N 1
ATOM 689 C CA . ASN A 1 83 ? 0.918 8.074 -19.301 1.00 90.38 83 ASN A CA 1
ATOM 690 C C . ASN A 1 83 ? 2.115 7.167 -18.996 1.00 90.38 83 ASN A C 1
ATOM 692 O O . ASN A 1 83 ? 2.225 6.087 -19.563 1.00 90.38 83 ASN A O 1
ATOM 696 N N . ALA A 1 84 ? 2.970 7.561 -18.049 1.00 88.50 84 ALA A N 1
ATOM 697 C CA . ALA A 1 84 ? 4.074 6.735 -17.572 1.00 88.50 84 ALA A CA 1
ATOM 698 C C . ALA A 1 84 ? 3.582 5.434 -16.911 1.00 88.50 84 ALA A C 1
ATOM 700 O O . ALA A 1 84 ? 4.190 4.381 -17.096 1.00 88.50 84 ALA A O 1
ATOM 701 N N . VAL A 1 85 ? 2.468 5.488 -16.167 1.00 88.81 85 VAL A N 1
ATOM 702 C CA . VAL A 1 85 ? 1.815 4.281 -15.632 1.00 88.81 85 VAL A CA 1
ATOM 703 C C . VAL A 1 85 ? 1.300 3.402 -16.767 1.00 88.81 85 VAL A C 1
ATOM 705 O O . VAL A 1 85 ? 1.590 2.210 -16.791 1.00 88.81 85 VAL A O 1
ATOM 708 N N . GLU A 1 86 ? 0.528 3.975 -17.691 1.00 89.38 86 GLU A N 1
ATOM 709 C CA . GLU A 1 86 ? -0.080 3.227 -18.794 1.00 89.38 86 GLU A CA 1
ATOM 710 C C . GLU A 1 86 ? 0.989 2.580 -19.683 1.00 89.38 86 GLU A C 1
ATOM 712 O O . GLU A 1 86 ? 0.874 1.398 -19.989 1.00 89.38 86 GLU A O 1
ATOM 717 N N . GLY A 1 87 ? 2.073 3.292 -20.002 1.00 88.44 87 GLY A N 1
ATOM 718 C CA . GLY A 1 87 ? 3.209 2.748 -20.746 1.00 88.44 87 GLY A CA 1
ATOM 719 C C . GLY A 1 87 ? 3.853 1.546 -20.052 1.00 88.44 87 GLY A C 1
ATOM 720 O O . GLY A 1 87 ? 3.997 0.495 -20.669 1.00 88.44 87 GLY A O 1
ATOM 721 N N . ASN A 1 88 ? 4.150 1.656 -18.751 1.00 84.88 88 ASN A N 1
ATOM 722 C CA . ASN A 1 88 ? 4.737 0.553 -17.981 1.00 84.88 88 ASN A CA 1
ATOM 723 C C . ASN A 1 88 ? 3.818 -0.677 -17.911 1.00 84.88 88 ASN A C 1
ATOM 725 O O . ASN A 1 88 ? 4.284 -1.814 -17.942 1.00 84.88 88 ASN A O 1
ATOM 729 N N . ILE A 1 89 ? 2.507 -0.449 -17.820 1.00 87.62 89 ILE A N 1
ATOM 730 C CA . ILE A 1 89 ? 1.518 -1.523 -17.841 1.00 87.62 89 ILE A CA 1
ATOM 731 C C . ILE A 1 89 ? 1.494 -2.192 -19.222 1.00 87.62 89 ILE A C 1
ATOM 733 O O . ILE A 1 89 ? 1.553 -3.416 -19.307 1.00 87.62 89 ILE A O 1
ATOM 737 N N . MET A 1 90 ? 1.447 -1.403 -20.298 1.00 86.19 90 MET A N 1
ATOM 738 C CA . MET A 1 90 ? 1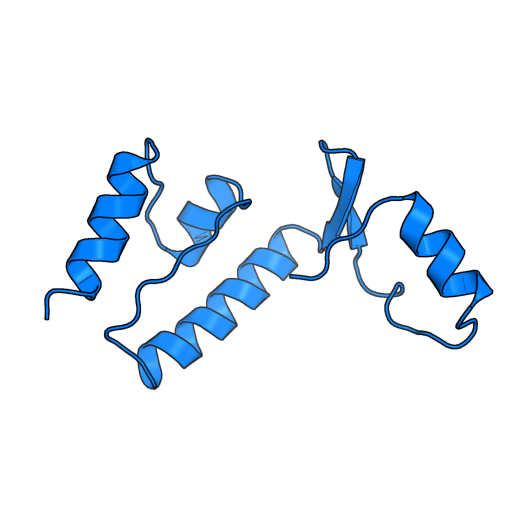.364 -1.904 -21.673 1.00 86.19 90 MET A CA 1
ATOM 739 C C . MET A 1 90 ? 2.615 -2.667 -22.122 1.00 86.19 90 MET A C 1
ATOM 741 O O . MET A 1 90 ? 2.483 -3.650 -22.847 1.00 86.19 90 MET A O 1
ATOM 745 N N . GLU A 1 91 ? 3.811 -2.272 -21.674 1.00 83.94 91 GLU A N 1
ATOM 746 C CA . GLU A 1 91 ? 5.060 -3.001 -21.958 1.00 83.94 91 GLU A CA 1
ATOM 747 C C . GLU A 1 91 ? 4.989 -4.474 -21.540 1.00 83.94 91 GLU A C 1
ATOM 749 O O . GLU A 1 91 ? 5.523 -5.332 -22.234 1.00 83.94 91 GLU A O 1
ATOM 754 N N . LYS A 1 92 ? 4.292 -4.779 -20.439 1.00 77.00 92 LYS A N 1
ATOM 755 C CA . LYS A 1 92 ? 4.129 -6.150 -19.938 1.00 77.00 92 LYS A CA 1
ATOM 756 C C . LYS A 1 92 ? 2.995 -6.935 -20.606 1.00 77.00 92 LYS A C 1
ATOM 758 O O . LYS A 1 92 ? 3.020 -8.156 -20.573 1.00 77.00 92 LYS A O 1
ATOM 763 N N . PHE A 1 93 ? 2.016 -6.263 -21.216 1.00 71.31 93 PHE A N 1
ATOM 764 C CA . PHE A 1 93 ? 0.898 -6.925 -21.906 1.00 71.31 93 PHE A CA 1
ATOM 765 C C . PHE A 1 93 ? 1.179 -7.265 -23.376 1.00 71.31 93 PHE A C 1
ATOM 767 O O . PHE A 1 93 ? 0.467 -8.088 -23.941 1.00 71.31 93 PHE A O 1
ATOM 774 N N . ASN A 1 94 ? 2.183 -6.641 -23.998 1.00 62.97 94 ASN A N 1
ATOM 775 C CA . ASN A 1 94 ? 2.518 -6.831 -25.415 1.00 62.97 94 ASN A CA 1
ATOM 776 C C . ASN A 1 94 ? 3.589 -7.916 -25.661 1.00 62.97 94 ASN A C 1
ATOM 778 O O . ASN A 1 94 ? 4.292 -7.853 -26.673 1.00 62.97 94 ASN A O 1
ATOM 782 N N . CYS A 1 95 ? 3.728 -8.881 -24.746 1.00 52.91 95 CYS A N 1
ATOM 783 C CA . CYS A 1 95 ? 4.526 -10.092 -24.956 1.00 52.91 95 CYS A CA 1
ATOM 784 C C . CYS A 1 95 ? 3.725 -11.174 -25.689 1.00 52.91 95 CYS A C 1
ATOM 786 O O . CYS A 1 95 ? 2.543 -11.384 -25.335 1.00 52.91 95 CYS A O 1
#

Solvent-accessible surface area (backbone atoms only — not comparable to full-atom values): 5799 Å² total; per-residue (Å²): 130,75,68,45,50,68,70,53,58,56,55,45,47,72,78,39,74,86,63,65,84,76,74,58,72,59,40,78,43,95,88,60,31,34,28,55,46,66,68,61,48,44,48,53,52,39,54,54,47,53,54,39,55,73,77,42,67,59,63,60,86,82,69,93,89,60,54,63,70,48,35,36,72,59,66,73,45,62,67,90,48,70,66,52,45,51,50,60,39,48,66,37,66,76,112

Foldseek 3Di:
DDKAAPVVVVVCCVVPVPDCPPVAQWDQDPVRMIDHDLVVVLVVLLVVVVVCCVPPVLAQDDDPPDDQVSCCSRPVDGQPDPVSSVVSRVVSVVD

Secondary structure (DSSP, 8-state):
--EEEHHHHHHHHHH-TT--TT-SSEEE-TTSEEEE-HHHHHHHHHHHHHHHHHH-TTPPP--TT--HHHHHHHHS---SSHHHHHHHHHHHH--